Protein AF-A0A7V3AU37-F1 (afdb_monomer)

Structure (mmCIF, N/CA/C/O backbone):
data_AF-A0A7V3AU37-F1
#
_entry.id   AF-A0A7V3AU37-F1
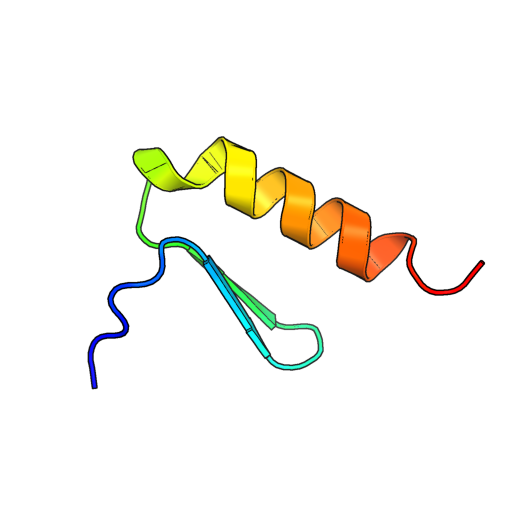#
loop_
_atom_site.group_PDB
_atom_site.id
_atom_site.type_symbol
_atom_site.label_atom_id
_atom_site.label_alt_id
_atom_site.label_comp_id
_atom_site.label_asym_id
_atom_site.label_entity_id
_atom_site.label_seq_id
_atom_site.pdbx_PDB_ins_code
_atom_site.Cartn_x
_atom_site.Cartn_y
_atom_site.Cartn_z
_atom_site.occupancy
_atom_site.B_iso_or_equiv
_atom_site.auth_seq_id
_atom_site.auth_comp_id
_atom_site.auth_asym_id
_atom_site.auth_atom_id
_atom_site.pdbx_PDB_model_num
ATOM 1 N N . MET A 1 1 ? -6.018 -3.657 -20.563 1.00 52.19 1 MET A N 1
ATOM 2 C CA . MET A 1 1 ? -5.499 -2.275 -20.654 1.00 52.19 1 MET A CA 1
ATOM 3 C C . MET A 1 1 ? -4.482 -2.096 -19.541 1.00 52.19 1 MET A C 1
ATOM 5 O O . MET A 1 1 ? -4.775 -2.517 -18.433 1.00 52.19 1 MET A O 1
ATOM 9 N N . PHE A 1 2 ? -3.299 -1.554 -19.827 1.00 56.09 2 PHE A N 1
ATOM 10 C CA . PHE A 1 2 ? -2.340 -1.181 -18.783 1.00 56.09 2 PHE A CA 1
ATOM 11 C C . PHE A 1 2 ? -2.687 0.227 -18.296 1.00 56.09 2 PHE A C 1
ATOM 13 O O . PHE A 1 2 ? -2.687 1.163 -19.095 1.00 56.09 2 PHE A O 1
ATOM 20 N N . GLU A 1 3 ? -3.018 0.378 -17.013 1.00 60.12 3 GLU A N 1
ATOM 21 C CA . GLU A 1 3 ? -3.144 1.700 -16.398 1.00 60.12 3 GLU A CA 1
ATOM 22 C C . GLU A 1 3 ? -1.753 2.245 -16.059 1.00 60.12 3 GLU A C 1
ATOM 24 O O . GLU A 1 3 ? -0.898 1.538 -15.532 1.00 60.12 3 GLU A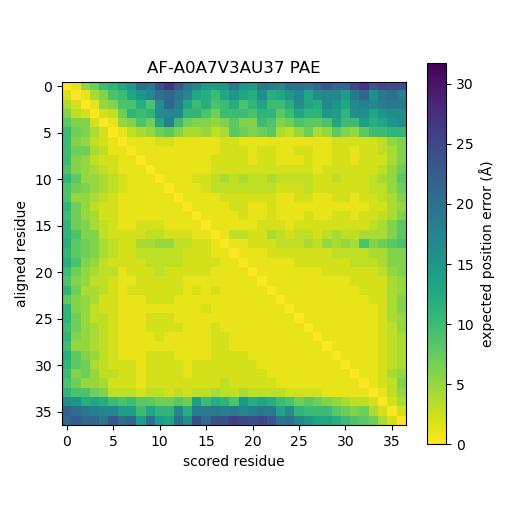 O 1
ATOM 29 N N . LYS A 1 4 ? -1.526 3.526 -16.368 1.00 66.44 4 LYS A N 1
ATOM 30 C CA . LYS A 1 4 ? -0.263 4.228 -16.095 1.00 66.44 4 LYS A CA 1
ATOM 31 C C . LYS A 1 4 ? -0.151 4.708 -14.638 1.00 66.44 4 LYS A C 1
ATOM 33 O O . LYS A 1 4 ? 0.843 5.340 -14.295 1.00 66.44 4 LYS A O 1
ATOM 38 N N . LYS A 1 5 ? -1.179 4.469 -13.813 1.00 69.94 5 LYS A N 1
ATOM 39 C CA . LYS A 1 5 ? -1.210 4.857 -12.398 1.00 69.94 5 LYS A CA 1
ATOM 40 C C . LYS A 1 5 ? -0.384 3.881 -11.567 1.00 69.94 5 LYS A C 1
ATOM 42 O O . LYS A 1 5 ? -0.386 2.681 -11.836 1.00 69.94 5 LYS A O 1
ATOM 47 N N . SER A 1 6 ? 0.316 4.400 -10.565 1.00 86.00 6 SER A N 1
ATOM 48 C CA . SER A 1 6 ? 1.145 3.599 -9.664 1.00 86.00 6 SER A CA 1
ATOM 49 C C . SER A 1 6 ? 0.317 2.748 -8.697 1.00 86.00 6 SER A C 1
ATOM 51 O O . SER A 1 6 ? 0.766 1.668 -8.313 1.00 86.00 6 SER A O 1
ATOM 53 N N . VAL A 1 7 ? -0.910 3.183 -8.378 1.00 95.69 7 VAL A N 1
ATOM 54 C CA . VAL A 1 7 ? -1.881 2.474 -7.531 1.00 95.69 7 VAL A CA 1
ATOM 55 C C . VAL A 1 7 ? -3.296 2.579 -8.114 1.00 95.69 7 VAL A C 1
ATOM 57 O O . VAL A 1 7 ? -3.701 3.636 -8.597 1.00 95.69 7 VAL A O 1
ATOM 60 N N . VAL A 1 8 ? -4.063 1.487 -8.048 1.00 95.94 8 VAL A N 1
ATOM 61 C CA . VAL A 1 8 ? -5.486 1.434 -8.425 1.00 95.94 8 VAL A CA 1
ATOM 62 C C . VAL A 1 8 ? -6.296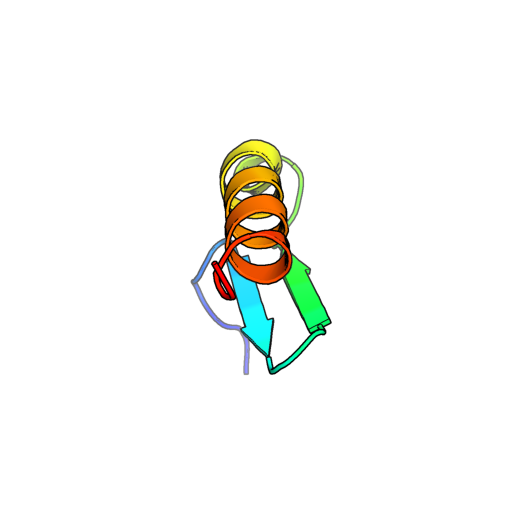 0.844 -7.273 1.00 95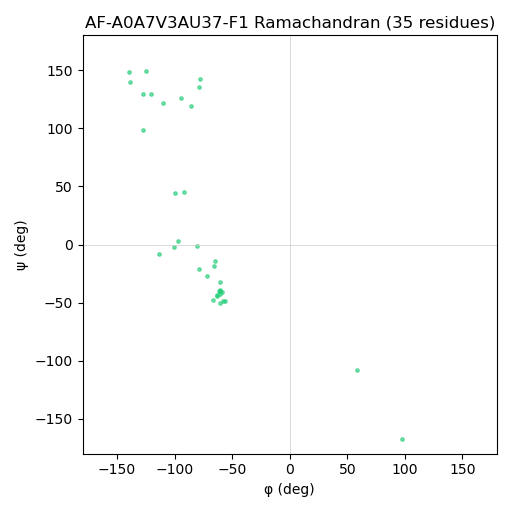.94 8 VAL A C 1
ATOM 64 O O . VAL A 1 8 ? -5.951 -0.222 -6.760 1.00 95.94 8 VAL A O 1
ATOM 67 N N . VAL A 1 9 ? -7.376 1.530 -6.889 1.00 95.56 9 VAL A N 1
ATOM 68 C CA . VAL A 1 9 ? -8.346 1.085 -5.876 1.00 95.56 9 VAL A CA 1
ATOM 69 C C . VAL A 1 9 ? -9.659 0.735 -6.573 1.00 95.56 9 VAL A C 1
ATOM 71 O O . VAL A 1 9 ? -10.256 1.589 -7.225 1.00 95.56 9 VAL A O 1
ATOM 74 N N . ASP A 1 10 ? -10.110 -0.505 -6.407 1.00 94.81 10 ASP A N 1
ATOM 75 C CA . ASP A 1 10 ? -11.402 -1.005 -6.878 1.00 94.81 10 ASP A CA 1
ATOM 76 C C . ASP A 1 10 ? -12.159 -1.657 -5.711 1.00 94.81 10 ASP A C 1
ATOM 78 O O . ASP A 1 10 ? -11.880 -2.783 -5.285 1.00 94.81 10 ASP A O 1
ATOM 82 N N . GLY A 1 11 ? -13.077 -0.894 -5.112 1.00 91.25 11 GLY A N 1
ATOM 83 C CA . GLY A 1 11 ? -13.765 -1.278 -3.883 1.00 91.25 11 GLY A CA 1
ATOM 84 C C . GLY A 1 11 ? -12.783 -1.528 -2.733 1.00 91.25 11 GLY A C 1
ATOM 85 O O . GLY A 1 11 ? -12.205 -0.592 -2.187 1.00 91.25 11 GLY A O 1
ATOM 86 N N . LYS A 1 12 ? -12.613 -2.802 -2.357 1.00 92.50 12 LYS A N 1
ATOM 87 C CA . LYS A 1 12 ? -11.673 -3.249 -1.307 1.00 92.50 12 LYS A CA 1
ATOM 88 C C . LYS A 1 12 ? -10.371 -3.834 -1.865 1.00 92.50 12 LYS A C 1
ATOM 90 O O . LYS A 1 12 ? -9.512 -4.251 -1.093 1.00 92.50 12 LYS A O 1
ATOM 95 N N . ILE A 1 13 ? -10.239 -3.914 -3.187 1.00 96.12 13 ILE A N 1
ATOM 96 C CA . ILE A 1 13 ? -9.051 -4.433 -3.858 1.00 96.12 13 ILE A CA 1
ATOM 97 C C . ILE A 1 13 ? -8.147 -3.251 -4.188 1.00 96.12 13 ILE A C 1
ATOM 99 O O . ILE A 1 13 ? -8.566 -2.294 -4.834 1.00 96.12 13 ILE A O 1
ATOM 103 N N . ILE A 1 14 ? -6.892 -3.327 -3.752 1.00 96.44 14 ILE A N 1
ATOM 104 C CA . ILE A 1 14 ? -5.870 -2.324 -4.046 1.00 96.44 14 ILE A CA 1
ATOM 105 C C . ILE A 1 14 ? -4.735 -3.033 -4.783 1.00 96.44 14 ILE A C 1
ATOM 107 O O . ILE A 1 14 ? -4.246 -4.066 -4.326 1.00 96.44 14 ILE A O 1
ATOM 111 N N . THR A 1 15 ? -4.312 -2.490 -5.922 1.00 96.12 15 THR A N 1
ATOM 112 C CA . THR A 1 15 ? -3.194 -3.014 -6.725 1.00 96.12 15 THR A CA 1
ATOM 113 C C . THR A 1 15 ? -2.152 -1.924 -6.959 1.00 96.12 15 THR A C 1
ATOM 115 O O . THR A 1 15 ? -2.499 -0.746 -7.011 1.00 96.12 15 THR A O 1
ATOM 118 N N . ALA A 1 16 ? -0.877 -2.304 -7.077 1.00 96.06 16 ALA A N 1
ATOM 119 C CA . ALA A 1 16 ? 0.235 -1.374 -7.271 1.00 96.06 16 ALA A CA 1
ATOM 120 C C . ALA A 1 16 ? 1.260 -1.914 -8.273 1.00 96.06 16 ALA A C 1
ATOM 122 O O . ALA A 1 16 ? 1.482 -3.124 -8.360 1.00 96.06 16 ALA 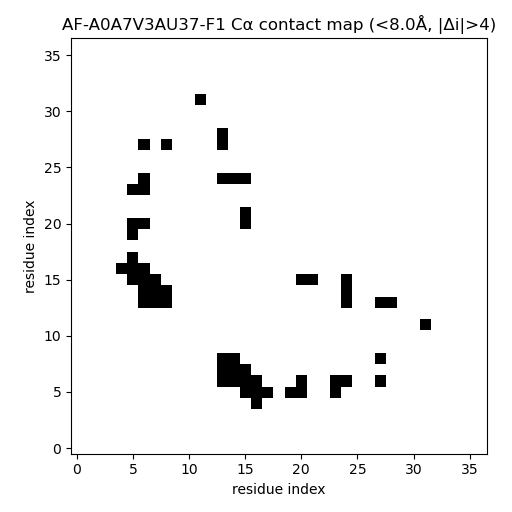A O 1
ATOM 123 N N . ASN A 1 17 ? 1.916 -1.021 -9.015 1.00 93.69 17 ASN A N 1
ATOM 124 C CA . ASN A 1 17 ? 2.824 -1.380 -10.109 1.00 93.69 17 ASN A CA 1
ATOM 125 C C . ASN A 1 17 ? 4.300 -1.537 -9.679 1.00 93.69 17 ASN A C 1
ATOM 127 O O . ASN A 1 17 ? 5.219 -1.098 -10.370 1.00 93.69 17 ASN A O 1
ATOM 131 N N . GLY A 1 18 ? 4.534 -2.230 -8.562 1.00 90.19 18 GLY A N 1
ATOM 132 C CA . GLY A 1 18 ? 5.873 -2.620 -8.107 1.00 90.19 18 GLY A CA 1
ATOM 133 C C . GLY A 1 18 ? 6.491 -1.698 -7.044 1.00 90.19 18 GLY A C 1
ATOM 134 O O . GLY A 1 18 ? 5.791 -0.884 -6.441 1.00 90.19 18 GLY A O 1
ATOM 135 N N . PRO A 1 19 ? 7.806 -1.832 -6.774 1.00 93.75 19 PRO A N 1
ATOM 136 C CA . PRO A 1 19 ? 8.443 -1.229 -5.597 1.00 93.75 19 PRO A CA 1
ATOM 137 C C . PRO A 1 19 ? 8.350 0.300 -5.523 1.00 93.75 19 PRO A C 1
ATOM 139 O O . PRO A 1 19 ? 8.242 0.850 -4.432 1.00 93.75 19 PRO A O 1
ATOM 142 N N . GLY A 1 20 ? 8.348 0.99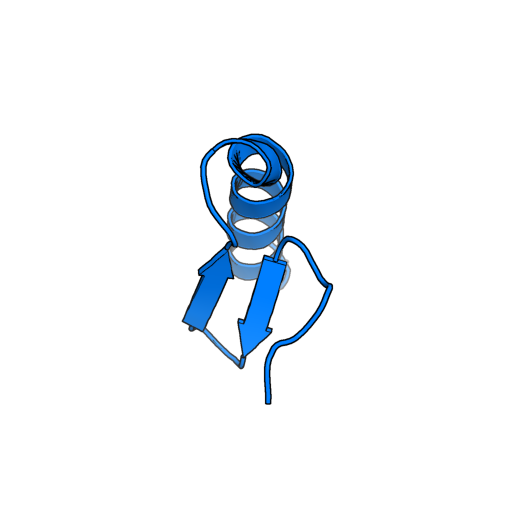1 -6.669 1.00 93.12 20 GLY A N 1
ATOM 143 C CA . GLY A 1 20 ? 8.250 2.456 -6.725 1.00 93.12 20 GLY A CA 1
ATOM 144 C C . GLY A 1 20 ? 6.910 3.018 -6.236 1.00 93.12 20 GLY A C 1
ATOM 145 O O . GLY A 1 20 ? 6.841 4.189 -5.884 1.00 93.12 20 GLY A O 1
ATOM 146 N N . ALA A 1 21 ? 5.867 2.188 -6.168 1.00 95.75 21 ALA A N 1
ATOM 147 C CA . ALA A 1 21 ? 4.539 2.570 -5.696 1.00 95.75 21 ALA A CA 1
ATOM 148 C C . ALA A 1 21 ? 4.294 2.219 -4.217 1.00 95.75 21 ALA A C 1
ATOM 150 O O . ALA A 1 21 ? 3.189 2.422 -3.723 1.00 95.75 21 ALA A O 1
ATOM 151 N N . ALA A 1 22 ? 5.287 1.679 -3.496 1.00 96.06 22 ALA A N 1
ATOM 152 C CA . ALA A 1 22 ? 5.088 1.138 -2.149 1.00 96.06 22 ALA A CA 1
ATOM 153 C C . ALA A 1 22 ? 4.540 2.170 -1.146 1.00 96.06 22 ALA A C 1
ATOM 155 O O . ALA A 1 22 ? 3.648 1.847 -0.360 1.00 96.06 22 ALA A O 1
ATOM 156 N N . GLU A 1 23 ? 5.031 3.414 -1.188 1.00 96.69 23 GLU A N 1
ATOM 157 C CA . GLU A 1 23 ? 4.539 4.477 -0.302 1.00 96.69 23 GLU A CA 1
ATOM 158 C C . GLU A 1 23 ? 3.086 4.857 -0.625 1.00 96.69 23 GLU A C 1
ATOM 160 O O . GLU A 1 23 ? 2.241 4.911 0.270 1.00 96.69 23 GLU A O 1
ATOM 165 N N . GLU A 1 24 ? 2.778 5.080 -1.904 1.00 96.00 24 GLU A N 1
ATOM 166 C CA . GLU A 1 24 ? 1.426 5.409 -2.370 1.00 96.00 24 GLU A CA 1
ATOM 167 C C . GLU A 1 24 ? 0.439 4.276 -2.044 1.00 96.00 24 GLU A C 1
ATOM 169 O O . GLU A 1 24 ? -0.670 4.526 -1.574 1.00 96.00 2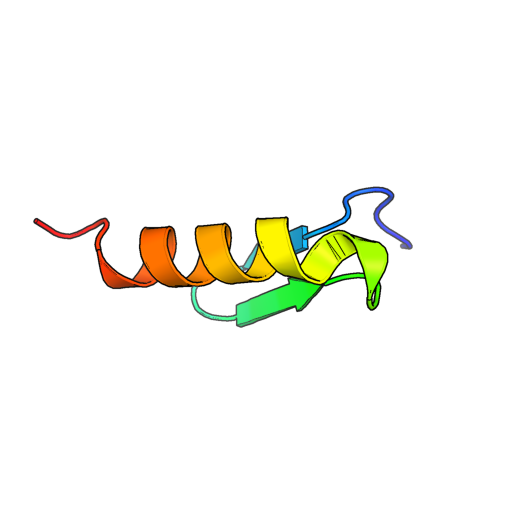4 GLU A O 1
ATOM 174 N N . PHE A 1 25 ? 0.871 3.022 -2.198 1.00 97.00 25 PHE A N 1
ATOM 175 C CA . PHE A 1 25 ? 0.077 1.840 -1.878 1.00 97.00 25 PHE A CA 1
ATOM 176 C C . PHE A 1 25 ? -0.257 1.764 -0.385 1.00 97.00 25 PHE A C 1
ATOM 178 O O . PHE A 1 25 ? -1.411 1.538 -0.017 1.00 97.00 25 PHE A O 1
ATOM 185 N N . GLY A 1 26 ? 0.725 2.021 0.485 1.00 97.19 26 GLY A N 1
ATOM 186 C CA . GLY A 1 26 ? 0.504 2.093 1.929 1.00 97.19 26 GLY A CA 1
ATOM 187 C C . GLY A 1 26 ? -0.498 3.186 2.314 1.00 97.19 26 GLY A C 1
ATOM 188 O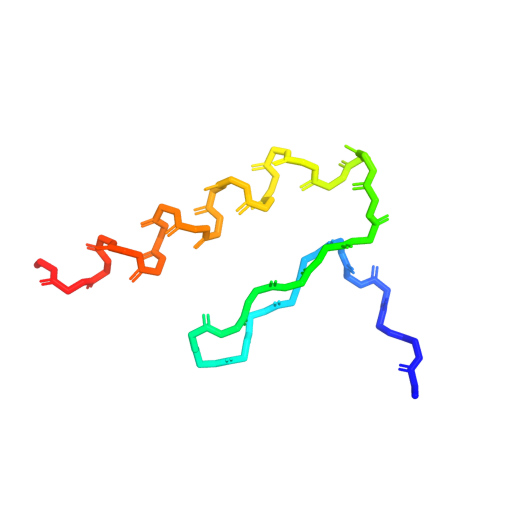 O . GLY A 1 26 ? -1.396 2.942 3.121 1.00 97.19 26 GLY A O 1
ATOM 189 N N . ARG A 1 27 ? -0.401 4.371 1.697 1.00 96.62 27 ARG A N 1
ATOM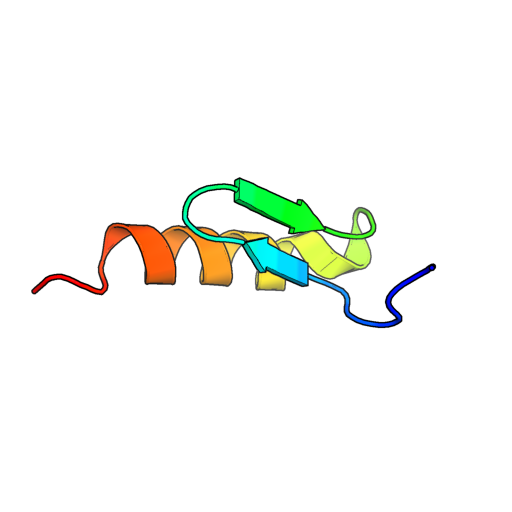 190 C CA . ARG A 1 27 ? -1.357 5.471 1.917 1.00 96.62 27 ARG A CA 1
ATOM 191 C C . ARG A 1 27 ? -2.772 5.094 1.476 1.00 96.62 27 ARG A C 1
ATOM 193 O O . ARG A 1 27 ? -3.709 5.338 2.231 1.00 96.62 27 ARG A O 1
ATOM 200 N N . ALA A 1 28 ? -2.918 4.445 0.320 1.00 95.62 28 ALA A N 1
ATOM 201 C CA . ALA A 1 28 ? -4.212 3.980 -0.176 1.00 95.62 28 ALA A CA 1
ATOM 202 C C . ALA A 1 28 ? -4.868 2.959 0.771 1.00 95.62 28 ALA A C 1
ATOM 204 O O . ALA A 1 28 ? -6.069 3.040 1.020 1.00 95.62 28 ALA A O 1
ATOM 205 N N . ILE A 1 29 ? -4.088 2.037 1.354 1.00 96.62 29 ILE A N 1
ATOM 206 C CA . ILE A 1 29 ? -4.590 1.091 2.366 1.00 96.62 29 ILE A CA 1
ATOM 207 C C . ILE A 1 29 ? -5.121 1.841 3.588 1.00 96.62 29 ILE A C 1
ATOM 209 O O . ILE A 1 29 ? -6.237 1.572 4.029 1.00 96.62 29 ILE A O 1
ATOM 213 N N . VAL A 1 30 ? -4.337 2.777 4.134 1.00 96.94 30 VAL A N 1
ATOM 214 C CA . VAL A 1 30 ? -4.760 3.563 5.302 1.00 96.94 30 VAL A CA 1
ATOM 215 C C . VAL A 1 30 ? -6.053 4.300 4.990 1.00 96.94 30 VAL A C 1
ATOM 217 O O . VAL A 1 30 ? -7.010 4.178 5.745 1.00 96.94 30 VAL A O 1
ATOM 220 N N . GLU A 1 31 ? -6.114 4.990 3.852 1.00 94.94 31 GLU A N 1
ATOM 221 C CA . GLU A 1 31 ? -7.298 5.736 3.442 1.00 94.94 31 GLU A CA 1
ATOM 222 C C . GLU A 1 31 ? -8.543 4.844 3.379 1.00 94.94 31 GLU A C 1
ATOM 224 O O . GLU A 1 31 ? -9.556 5.190 3.983 1.00 94.94 31 GLU A O 1
ATOM 229 N N . VAL A 1 32 ? -8.462 3.675 2.731 1.00 94.44 32 VAL A N 1
ATOM 230 C CA . VAL A 1 32 ? -9.577 2.713 2.650 1.00 94.44 32 VAL A CA 1
ATOM 231 C C . VAL A 1 32 ? -10.007 2.218 4.034 1.00 94.44 32 VAL A C 1
ATOM 233 O O . VAL A 1 32 ? -11.201 2.073 4.283 1.00 94.44 32 VAL A O 1
ATOM 236 N N . LEU A 1 33 ? -9.064 1.979 4.948 1.00 94.81 33 LEU A N 1
ATOM 237 C CA . LEU A 1 33 ? -9.362 1.472 6.291 1.00 94.81 33 LEU A CA 1
ATOM 238 C C . LEU A 1 33 ? -9.875 2.546 7.259 1.00 94.81 33 LEU A C 1
ATOM 240 O O . LEU A 1 33 ? -10.487 2.202 8.270 1.00 94.81 33 LEU A O 1
ATOM 244 N N . THR A 1 34 ? -9.619 3.829 6.988 1.00 94.75 34 THR A N 1
ATOM 245 C CA . THR A 1 34 ? -9.948 4.924 7.916 1.00 94.75 34 THR A CA 1
ATOM 246 C C . THR A 1 34 ? -11.023 5.886 7.418 1.00 94.75 34 THR A C 1
ATOM 248 O O . THR A 1 34 ? -11.444 6.735 8.196 1.00 94.75 34 THR A O 1
ATOM 251 N N . LYS A 1 35 ? -11.473 5.785 6.158 1.00 80.44 35 LYS A N 1
ATOM 252 C CA . LYS A 1 35 ? -12.436 6.728 5.552 1.00 80.44 35 LYS A CA 1
ATOM 253 C C . LYS A 1 35 ? -13.838 6.730 6.178 1.00 80.44 35 LYS A C 1
ATOM 255 O O . LYS A 1 35 ? -14.589 7.659 5.914 1.00 80.44 35 LYS A O 1
ATOM 260 N N . GLU A 1 36 ? -14.193 5.734 6.990 1.00 62.25 36 GLU A N 1
ATOM 261 C CA . GLU A 1 36 ? -15.504 5.632 7.658 1.00 62.25 36 GLU A CA 1
ATOM 262 C C . GLU A 1 36 ? -15.483 6.097 9.130 1.00 62.25 36 GLU A C 1
ATOM 264 O O . GLU A 1 36 ? -16.042 5.439 10.007 1.00 62.25 36 GLU A O 1
ATOM 269 N N . LYS A 1 37 ? -14.839 7.233 9.425 1.00 53.81 37 LYS A N 1
ATOM 270 C CA . LYS A 1 37 ? -14.980 7.917 10.722 1.00 53.81 37 LYS A CA 1
ATOM 271 C C . LYS A 1 37 ? -15.615 9.288 10.581 1.00 53.81 37 LYS A C 1
ATOM 273 O O . LYS A 1 37 ? -15.224 10.013 9.642 1.00 53.81 37 LYS A O 1
#

pLDDT: mean 87.89, std 14.03, range [52.19, 97.19]

Solvent-accessible surface area (backbone atoms only — not comparable to full-atom values): 2470 Å² total; per-residue (Å²): 133,88,74,93,59,47,57,49,78,56,94,90,48,75,49,59,74,50,81,91,22,49,68,61,42,52,51,53,51,50,48,72,76,56,69,90,115

Sequence (37 aa):
MFEKKSVVVDGKIITANGPGAAEEFGRAIVEVLTKEK

Mean predicted aligned error: 4.7 Å

Foldseek 3Di:
DDDPDQWDDDLPDIDGDDDVCVVVSVVVNCCNVPVPD

Secondary structure (DSSP, 8-state):
-----SEEEETTEEEE-SGGGHHHHHHHHHHHHHS--

Radius of gyration: 10.31 Å; Cα contacts (8 Å, |Δi|>4): 29; chains: 1; bounding box: 24×12×31 Å

Nearest PDB structures (foldseek):
  8xow-assembly1_w2  TM=4.454E-01  e=8.807E+00  Escherichia phage Lambda